Protein AF-H9XBI5-F1 (afdb_monomer_lite)

Radius of gyration: 16.9 Å; chains: 1; bounding box: 42×32×47 Å

Sequence (133 aa):
ELDVLAETCKSLEMANKMQQQPECLKQLVICDLQNVGYNAAICKSCRKDNSTTFPSGNYEYIDVILKTTNLDRSIRLFVDLDFRAQFEIARPTTEYSALLGLLPRIYVGRAYRLQSIVKIMCEGVRVSLKRKG

Organism: Pinus taeda (NCBI:txid3352)

InterPro domains:
  IPR006502 Protein of unknown function PDDEXK-like [PF04720] (4-133)
  IPR006502 Protein of unknown function PDDEXK-like [PTHR31579] (6-133)
  IPR006502 Protein of unknown function PDDEXK-like [TIGR01615] (29-133)

Structure (mmCIF, N/CA/C/O backbone):
data_AF-H9XBI5-F1
#
_entry.id   AF-H9XBI5-F1
#
loop_
_atom_site.group_PDB
_atom_site.id
_atom_site.type_symbol
_atom_site.label_atom_id
_atom_site.label_alt_id
_atom_site.label_comp_id
_atom_site.label_asym_id
_atom_site.label_entity_id
_atom_site.label_seq_id
_atom_site.pdbx_PDB_ins_code
_atom_site.Cartn_x
_atom_site.Cartn_y
_atom_site.Cartn_z
_atom_site.occupancy
_atom_site.B_iso_or_equiv
_atom_site.auth_seq_id
_atom_site.auth_comp_id
_atom_site.auth_asym_id
_atom_site.auth_atom_id
_atom_site.pdbx_PDB_model_num
ATOM 1 N N . GLU A 1 1 ? -9.007 -9.047 7.090 1.00 80.50 1 GLU A N 1
ATOM 2 C CA . GLU A 1 1 ? -8.410 -8.529 5.832 1.00 80.50 1 GLU A CA 1
ATOM 3 C C . GLU A 1 1 ? -9.494 -7.906 4.952 1.00 80.50 1 GLU A C 1
ATOM 5 O O . GLU A 1 1 ? -9.390 -6.715 4.698 1.00 80.50 1 GLU A O 1
ATOM 10 N N . LEU A 1 2 ? -10.549 -8.645 4.567 1.00 86.31 2 LEU A N 1
ATOM 11 C CA . LEU A 1 2 ? -11.642 -8.101 3.740 1.00 86.31 2 LEU A CA 1
ATOM 12 C C . LEU A 1 2 ? -12.387 -6.922 4.381 1.00 86.31 2 LEU A C 1
ATOM 14 O O . LEU A 1 2 ? -12.644 -5.950 3.685 1.00 86.31 2 LEU A O 1
ATOM 18 N N . ASP A 1 3 ? -12.669 -6.966 5.684 1.00 88.31 3 ASP A N 1
ATOM 19 C CA . ASP A 1 3 ? -13.410 -5.879 6.348 1.00 88.31 3 ASP A CA 1
ATOM 20 C C . ASP A 1 3 ? -12.625 -4.561 6.345 1.00 88.31 3 ASP A C 1
ATOM 22 O O . ASP A 1 3 ? -13.164 -3.509 6.016 1.00 88.31 3 ASP A O 1
ATOM 26 N N . VAL A 1 4 ? -11.319 -4.632 6.627 1.00 88.44 4 VAL A N 1
ATOM 27 C CA . VAL A 1 4 ? -10.415 -3.470 6.584 1.00 88.44 4 VAL A CA 1
ATOM 28 C C . VAL A 1 4 ? -10.298 -2.926 5.161 1.00 88.44 4 VAL A C 1
ATOM 30 O O . VAL A 1 4 ? -10.291 -1.713 4.972 1.00 88.44 4 VAL A O 1
ATOM 33 N N . LEU A 1 5 ? -10.243 -3.805 4.154 1.00 91.31 5 LEU A N 1
ATOM 34 C CA . LEU A 1 5 ? -10.239 -3.395 2.749 1.00 91.31 5 LEU A CA 1
ATOM 35 C C . LEU A 1 5 ? -11.548 -2.700 2.366 1.00 91.31 5 LEU A C 1
ATOM 37 O O . LEU A 1 5 ? -11.504 -1.638 1.755 1.00 91.31 5 LEU A O 1
ATOM 41 N N . ALA A 1 6 ? -12.693 -3.270 2.742 1.00 90.56 6 ALA A N 1
ATOM 42 C CA . ALA A 1 6 ? -13.999 -2.689 2.461 1.00 90.56 6 ALA A CA 1
ATOM 43 C C . ALA A 1 6 ? -14.131 -1.298 3.090 1.00 90.56 6 ALA A C 1
ATOM 45 O O . ALA A 1 6 ? -14.571 -0.370 2.417 1.00 90.56 6 ALA A O 1
ATOM 46 N N . GLU A 1 7 ? -13.701 -1.136 4.341 1.00 89.62 7 GLU A N 1
ATOM 47 C CA . GLU A 1 7 ? -13.756 0.157 5.019 1.00 89.62 7 GLU A CA 1
ATOM 48 C C . GLU A 1 7 ? -12.812 1.180 4.386 1.00 89.62 7 GLU A C 1
ATOM 50 O O . GLU A 1 7 ? -13.225 2.288 4.061 1.00 89.62 7 GLU A O 1
ATOM 55 N N . THR A 1 8 ? -11.582 0.769 4.070 1.00 89.12 8 THR A N 1
ATOM 56 C CA . THR A 1 8 ? -10.614 1.621 3.362 1.00 89.12 8 THR A CA 1
ATOM 57 C C . THR A 1 8 ? -11.150 2.091 2.004 1.00 89.12 8 THR A C 1
ATOM 59 O O . THR A 1 8 ? -10.991 3.258 1.646 1.00 89.12 8 THR A O 1
ATOM 62 N N . CYS A 1 9 ? -11.810 1.208 1.244 1.00 89.50 9 CYS A N 1
ATOM 63 C CA . CYS A 1 9 ? -12.427 1.566 -0.033 1.00 89.50 9 CYS A CA 1
ATOM 64 C C . CYS A 1 9 ? -13.547 2.598 0.144 1.00 89.50 9 CYS A C 1
ATOM 66 O O . CYS A 1 9 ? -13.569 3.588 -0.585 1.00 89.50 9 CYS A O 1
ATOM 68 N N . LYS A 1 10 ? -14.437 2.414 1.130 1.00 89.56 10 LYS A N 1
ATOM 69 C CA . LYS A 1 10 ? -15.508 3.384 1.418 1.00 89.56 10 LYS A CA 1
ATOM 70 C C . LYS A 1 10 ? -14.937 4.755 1.776 1.00 89.56 10 LYS A C 1
ATOM 72 O O . LYS A 1 10 ? -15.373 5.753 1.204 1.00 89.56 10 LYS A O 1
ATOM 77 N N . SER A 1 11 ? -13.943 4.805 2.662 1.00 87.44 11 SER A N 1
ATOM 78 C CA . SER A 1 11 ? -13.265 6.047 3.051 1.00 87.44 11 SER A CA 1
ATOM 79 C C . SER A 1 11 ? -12.662 6.770 1.850 1.00 87.44 11 SER A C 1
ATOM 81 O O . SER A 1 11 ? -12.848 7.975 1.681 1.00 87.44 11 SER A O 1
ATOM 83 N N . LEU A 1 12 ? -11.994 6.036 0.955 1.00 87.69 12 LEU A N 1
ATOM 84 C CA . LEU A 1 12 ? -11.431 6.602 -0.271 1.00 87.69 12 LEU A CA 1
ATOM 85 C C . LEU A 1 12 ? -12.504 7.122 -1.234 1.00 87.69 12 LEU A C 1
ATOM 87 O O . LEU A 1 12 ? -12.325 8.176 -1.843 1.00 87.69 12 LEU A O 1
ATOM 91 N N . GLU A 1 13 ? -13.622 6.415 -1.389 1.00 87.38 13 GLU A N 1
ATOM 92 C CA . GLU A 1 13 ? -14.741 6.880 -2.213 1.00 87.38 13 GLU A CA 1
ATOM 93 C C . GLU A 1 13 ? -15.352 8.175 -1.668 1.00 87.38 13 GLU A C 1
ATOM 95 O O . GLU A 1 13 ? -15.645 9.090 -2.441 1.00 87.38 13 GLU A O 1
ATOM 100 N N . MET A 1 14 ? -15.515 8.284 -0.346 1.00 84.94 14 MET A N 1
ATOM 101 C CA . MET A 1 14 ? -16.000 9.509 0.295 1.00 84.94 14 MET A CA 1
ATOM 102 C C . MET A 1 14 ? -15.000 10.658 0.141 1.00 84.94 14 MET A C 1
ATOM 104 O O . MET A 1 14 ? -15.390 11.759 -0.249 1.00 84.94 14 MET A O 1
ATOM 108 N N . ALA A 1 15 ? -13.710 10.398 0.350 1.00 84.50 15 ALA A N 1
ATOM 109 C CA . ALA A 1 15 ? -12.664 11.402 0.191 1.00 84.50 15 ALA A CA 1
ATOM 110 C C . ALA A 1 15 ? -12.568 11.931 -1.251 1.00 84.50 15 ALA A C 1
ATOM 112 O O . ALA A 1 15 ? -12.428 13.138 -1.458 1.00 84.50 15 ALA A O 1
ATOM 113 N N . ASN A 1 16 ? -12.725 11.050 -2.246 1.00 83.62 16 ASN A N 1
ATOM 114 C CA . ASN A 1 16 ? -12.782 11.432 -3.658 1.00 83.62 16 ASN A CA 1
ATOM 115 C C . ASN A 1 16 ? -14.004 12.309 -3.967 1.00 83.62 16 ASN A C 1
ATOM 117 O O . ASN A 1 16 ? -13.872 13.312 -4.667 1.00 83.62 16 ASN A O 1
ATOM 121 N N . LYS A 1 17 ? -15.185 11.983 -3.420 1.00 81.62 17 LYS A N 1
ATOM 122 C CA . LYS A 1 17 ? -16.392 12.824 -3.564 1.00 81.62 17 LYS A CA 1
ATOM 123 C C . LYS A 1 17 ? -16.198 14.218 -2.967 1.00 81.62 17 LYS A C 1
ATOM 125 O O . LYS A 1 17 ? -16.725 15.188 -3.502 1.00 81.62 17 LYS A O 1
ATOM 130 N N . MET A 1 18 ? -15.432 14.315 -1.884 1.00 80.06 18 MET A N 1
ATOM 131 C CA . MET A 1 18 ? -15.114 15.571 -1.205 1.00 80.06 18 MET A CA 1
ATOM 132 C C . MET A 1 18 ? -13.902 16.311 -1.799 1.00 80.06 18 MET A C 1
ATOM 134 O O . MET A 1 18 ? -13.516 17.338 -1.250 1.00 80.06 18 MET A O 1
ATOM 138 N N . GLN A 1 19 ? -13.307 15.808 -2.891 1.00 77.94 19 GLN A N 1
ATOM 139 C CA . GLN A 1 19 ? -12.113 16.373 -3.543 1.00 77.94 19 GLN A CA 1
ATOM 140 C C . GLN A 1 19 ? -10.960 16.647 -2.563 1.00 77.94 19 GLN A C 1
ATOM 142 O O . GLN A 1 19 ? -10.265 17.660 -2.651 1.00 77.94 19 GLN A O 1
ATOM 147 N N . GLN A 1 20 ? -10.772 15.749 -1.595 1.00 73.69 20 GLN A N 1
ATOM 148 C CA . GLN A 1 20 ? -9.71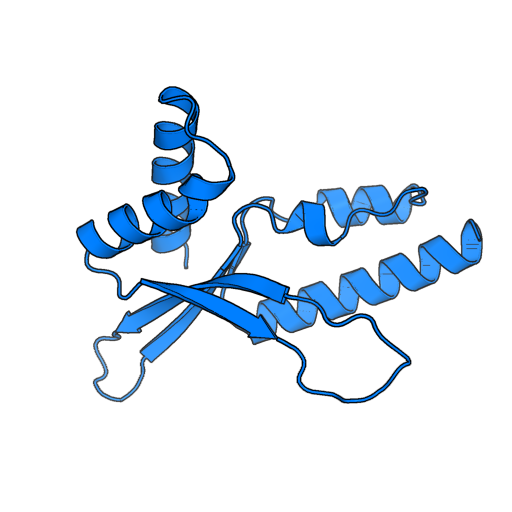6 15.890 -0.598 1.00 73.69 20 GLN A CA 1
ATOM 149 C C . GLN A 1 20 ? -8.331 15.790 -1.245 1.00 73.69 20 GLN A C 1
ATOM 151 O O . GLN A 1 20 ? -8.114 15.010 -2.175 1.00 73.69 20 GLN A O 1
ATOM 156 N N . GLN A 1 21 ? -7.381 16.572 -0.729 1.00 73.94 21 GLN A N 1
ATOM 157 C CA . GLN A 1 21 ? -6.000 16.553 -1.209 1.00 73.94 21 GLN A CA 1
ATOM 158 C C . GLN A 1 21 ? -5.357 15.178 -0.953 1.00 73.94 21 GLN A C 1
ATOM 160 O O . GLN A 1 21 ? -5.601 14.578 0.100 1.00 73.94 21 GLN A O 1
ATOM 165 N N . PRO A 1 22 ? -4.489 14.686 -1.859 1.00 68.75 22 PRO A N 1
ATOM 166 C CA . PRO A 1 22 ? -3.849 13.377 -1.732 1.00 68.75 22 PRO A CA 1
ATOM 167 C C . PRO A 1 22 ? -3.017 13.227 -0.449 1.00 68.75 22 PRO A C 1
ATOM 169 O O . PRO A 1 22 ? -2.939 12.133 0.106 1.00 68.75 22 PRO A O 1
ATOM 172 N N . GLU A 1 23 ? -2.457 14.329 0.060 1.00 68.00 23 GLU A N 1
ATOM 173 C CA . GLU A 1 23 ? -1.739 14.395 1.341 1.00 68.00 23 GLU A CA 1
ATOM 174 C C . GLU A 1 23 ? -2.629 14.007 2.536 1.00 68.00 23 GLU A C 1
ATOM 176 O O . GLU A 1 23 ? -2.194 13.300 3.447 1.00 68.00 23 GLU A O 1
ATOM 181 N N . CYS A 1 24 ? -3.901 14.410 2.516 1.00 79.81 24 CYS A N 1
ATOM 182 C CA . CYS A 1 24 ? -4.839 14.195 3.615 1.00 79.81 24 CYS A CA 1
ATOM 183 C C . CYS A 1 24 ? -5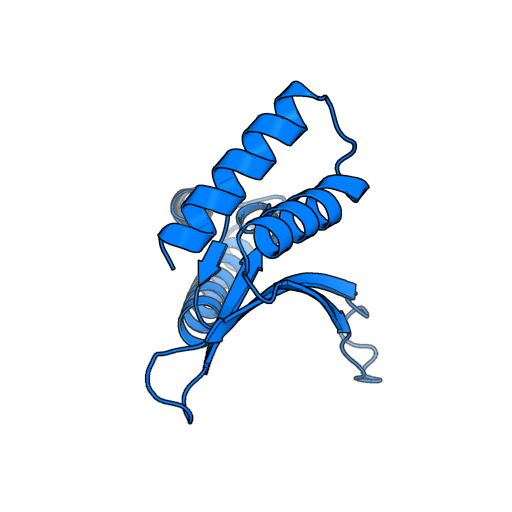.539 12.828 3.548 1.00 79.81 24 CYS A C 1
ATOM 185 O O . CYS A 1 24 ? -6.134 12.399 4.537 1.00 79.81 24 CYS A O 1
ATOM 187 N N . LEU A 1 25 ? -5.456 12.110 2.419 1.00 85.75 25 LEU A N 1
ATOM 188 C CA . LEU A 1 25 ? -6.181 10.847 2.218 1.00 85.75 25 LEU A CA 1
ATOM 189 C C . LEU A 1 25 ? -5.815 9.783 3.257 1.00 85.75 25 LEU A C 1
ATOM 191 O O . LEU A 1 25 ? -6.699 9.124 3.800 1.00 85.75 25 LEU A O 1
ATOM 195 N N . LYS A 1 26 ? -4.524 9.628 3.579 1.00 88.12 26 LYS A N 1
ATOM 196 C CA . LYS A 1 26 ? -4.078 8.641 4.580 1.00 88.12 26 LYS A CA 1
ATOM 197 C C . LYS A 1 26 ? -4.593 8.973 5.979 1.00 88.12 26 LYS A C 1
ATOM 199 O O . LYS A 1 26 ? -4.955 8.065 6.721 1.00 88.12 26 LYS A O 1
ATOM 204 N N . GLN A 1 27 ? -4.631 10.260 6.328 1.00 88.75 27 GLN A N 1
ATOM 205 C CA . GLN A 1 27 ? -5.148 10.718 7.618 1.00 88.75 27 GLN A CA 1
ATOM 206 C C . GLN A 1 27 ? -6.652 10.465 7.724 1.00 88.75 27 GLN A C 1
ATOM 208 O O . GLN A 1 27 ? -7.100 9.932 8.733 1.00 88.75 27 GLN A O 1
ATOM 213 N N . LEU A 1 28 ? -7.409 10.763 6.666 1.00 89.94 28 LEU A N 1
ATOM 214 C CA . LEU A 1 28 ? -8.849 10.518 6.617 1.00 89.94 28 LEU A CA 1
ATOM 215 C C . LEU A 1 28 ? -9.171 9.028 6.774 1.00 89.94 28 LEU A C 1
ATOM 217 O O . LEU A 1 28 ? -9.964 8.664 7.636 1.00 89.94 28 LEU A O 1
ATOM 221 N N . VAL A 1 29 ? -8.487 8.160 6.021 1.00 90.81 29 VAL A N 1
ATOM 222 C CA . VAL A 1 29 ? -8.655 6.702 6.140 1.00 90.81 29 VAL A CA 1
ATOM 223 C C . VAL A 1 29 ? -8.349 6.219 7.560 1.00 90.81 29 VAL A C 1
ATOM 225 O O . VAL A 1 29 ? -9.046 5.352 8.077 1.00 90.81 29 VAL A O 1
ATOM 228 N N . ILE A 1 30 ? -7.329 6.771 8.223 1.00 93.00 30 ILE A N 1
ATOM 229 C CA . ILE A 1 30 ? -7.033 6.414 9.616 1.00 93.00 30 ILE A CA 1
ATOM 230 C C . ILE A 1 30 ? -8.145 6.849 10.555 1.00 93.00 30 ILE A C 1
ATOM 232 O O . ILE A 1 30 ? -8.561 6.036 11.376 1.00 93.00 30 ILE A O 1
ATOM 236 N N . CYS A 1 31 ? -8.614 8.092 10.443 1.00 90.50 31 CYS A N 1
ATOM 237 C CA . CYS A 1 31 ? -9.710 8.590 11.268 1.00 90.50 31 CYS A CA 1
ATOM 238 C C . CYS A 1 31 ? -10.941 7.690 11.126 1.00 90.50 31 CYS A C 1
ATOM 240 O O . CYS A 1 31 ? -11.519 7.283 12.129 1.00 90.50 31 CYS A O 1
ATOM 242 N N . ASP A 1 32 ? -11.289 7.299 9.902 1.00 91.12 32 ASP A N 1
ATOM 243 C CA . ASP A 1 32 ? -12.420 6.409 9.644 1.00 91.12 32 ASP A CA 1
ATOM 244 C C . ASP A 1 32 ? -12.204 5.010 10.235 1.00 91.12 32 ASP A C 1
ATOM 246 O O . ASP A 1 32 ? -13.066 4.496 10.947 1.00 91.12 32 ASP A O 1
ATOM 250 N N . LEU A 1 33 ? -11.030 4.405 10.028 1.00 90.75 33 LEU A N 1
ATOM 251 C CA . LEU A 1 33 ? -10.705 3.101 10.616 1.00 90.75 33 LEU A CA 1
ATOM 252 C C . LEU A 1 33 ? -10.747 3.140 12.152 1.00 90.75 33 LEU A C 1
ATOM 254 O O . LEU A 1 33 ? -11.248 2.202 12.776 1.00 90.75 33 LEU A O 1
ATOM 258 N N . GLN A 1 34 ? -10.263 4.223 12.762 1.00 91.88 34 GLN A N 1
ATOM 259 C CA . GLN A 1 34 ? -10.328 4.442 14.207 1.00 91.88 34 GLN A CA 1
ATOM 260 C C . GLN A 1 34 ? -11.770 4.629 14.694 1.00 91.88 34 GLN A C 1
ATOM 262 O O . GLN A 1 34 ? -12.129 4.062 15.725 1.00 91.88 34 GLN A O 1
ATOM 267 N N . ASN A 1 35 ? -12.615 5.336 13.936 1.00 91.12 35 ASN A N 1
ATOM 268 C CA . ASN A 1 35 ? -14.039 5.515 14.242 1.00 91.12 35 ASN A CA 1
ATOM 269 C C . ASN A 1 35 ? -14.813 4.188 14.225 1.00 91.12 35 ASN A C 1
ATOM 271 O O . ASN A 1 35 ? -15.715 3.990 15.036 1.00 91.12 35 ASN A O 1
ATOM 275 N N . VAL A 1 36 ? -14.434 3.255 13.346 1.00 88.81 36 VAL A N 1
ATOM 276 C CA . VAL A 1 36 ? -14.992 1.889 13.313 1.00 88.81 36 VAL A CA 1
ATOM 277 C C . VAL A 1 36 ? -14.445 1.008 14.453 1.00 88.81 36 VAL A C 1
ATOM 279 O O . VAL A 1 36 ? -14.974 -0.069 14.725 1.00 88.81 36 VAL A O 1
ATOM 282 N N . GLY A 1 37 ? -13.421 1.471 15.177 1.00 88.31 37 GLY A N 1
ATOM 283 C CA . GLY A 1 37 ? -12.840 0.785 16.333 1.00 88.31 37 GLY A CA 1
ATOM 284 C C . GLY A 1 37 ? -11.579 -0.025 16.026 1.00 88.31 37 GLY A C 1
ATOM 285 O O . GLY A 1 37 ? -11.123 -0.800 16.872 1.00 88.31 37 GLY A O 1
ATOM 286 N N . TYR A 1 38 ? -10.985 0.139 14.840 1.00 90.38 38 TYR A N 1
ATOM 287 C CA . TYR A 1 38 ? -9.696 -0.466 14.521 1.00 90.38 38 TYR A CA 1
ATOM 288 C C . TYR A 1 38 ? -8.540 0.344 15.117 1.00 90.38 38 TYR A C 1
ATOM 290 O O . TYR A 1 38 ? -8.535 1.572 15.111 1.00 90.38 38 TYR A O 1
ATOM 298 N N . ASN A 1 39 ? -7.499 -0.350 15.582 1.00 91.31 39 ASN A N 1
ATOM 299 C CA . ASN A 1 39 ? -6.240 0.301 15.934 1.00 91.31 39 ASN A CA 1
ATOM 300 C C . ASN A 1 39 ? -5.428 0.532 14.652 1.00 91.31 39 ASN A C 1
ATOM 302 O O . ASN A 1 39 ? -4.761 -0.394 14.189 1.00 91.31 39 ASN A O 1
ATOM 306 N N . ALA A 1 40 ? -5.532 1.732 14.077 1.00 93.50 40 ALA A N 1
ATOM 307 C CA . ALA A 1 40 ? -4.854 2.131 12.847 1.00 93.50 40 ALA A CA 1
ATOM 308 C C . ALA A 1 40 ? -3.951 3.356 13.067 1.00 93.50 40 ALA A C 1
ATOM 310 O O . ALA A 1 40 ? -4.337 4.287 13.775 1.00 93.50 40 ALA A O 1
ATOM 311 N N . ALA A 1 41 ? -2.770 3.382 12.442 1.00 92.88 41 ALA A N 1
ATOM 312 C CA . ALA A 1 41 ? -1.842 4.516 12.503 1.00 92.88 41 ALA A CA 1
ATOM 313 C C . ALA A 1 41 ? -0.977 4.640 11.236 1.00 92.88 41 ALA A C 1
ATOM 315 O O . ALA A 1 41 ? -0.670 3.639 10.587 1.00 92.88 41 ALA A O 1
ATOM 316 N N . ILE A 1 42 ? -0.531 5.862 10.906 1.00 90.94 42 ILE A N 1
ATOM 317 C CA . ILE A 1 42 ? 0.508 6.070 9.886 1.00 90.94 42 ILE A CA 1
ATOM 318 C C . ILE A 1 42 ? 1.832 5.599 10.482 1.00 90.94 42 ILE A C 1
ATOM 320 O O . ILE A 1 42 ? 2.273 6.076 11.527 1.00 90.94 42 ILE A O 1
ATOM 324 N N . CYS A 1 43 ? 2.494 4.704 9.766 1.00 89.38 43 CYS A N 1
ATOM 325 C CA . CYS A 1 43 ? 3.860 4.300 10.022 1.00 89.38 43 CYS A CA 1
ATOM 326 C C . CYS A 1 43 ? 4.755 4.807 8.894 1.00 89.38 43 CYS A C 1
ATOM 328 O O . CYS A 1 43 ? 4.414 4.717 7.713 1.00 89.38 43 CYS A O 1
ATOM 330 N N . LYS A 1 44 ? 5.935 5.309 9.260 1.00 85.31 44 LYS A N 1
ATOM 331 C CA . LYS A 1 44 ? 6.984 5.661 8.302 1.00 85.31 44 LYS A CA 1
ATOM 332 C C . LYS A 1 44 ? 8.086 4.619 8.383 1.00 85.31 44 LYS A C 1
ATOM 334 O O . LYS A 1 44 ? 8.579 4.323 9.469 1.00 85.31 44 LYS A O 1
ATOM 339 N N . SER A 1 45 ? 8.469 4.061 7.245 1.00 80.69 45 SER A N 1
ATOM 340 C CA . SER A 1 45 ? 9.683 3.266 7.126 1.00 80.69 45 SER A CA 1
ATOM 341 C C . SER A 1 45 ? 10.796 4.172 6.618 1.00 80.69 45 SER A C 1
ATOM 343 O O . SER A 1 45 ? 10.666 4.766 5.547 1.00 80.69 45 SER A O 1
ATOM 345 N N . CYS A 1 46 ? 11.866 4.288 7.401 1.00 67.06 46 CYS A N 1
ATOM 346 C CA . CYS A 1 46 ? 13.102 4.945 7.002 1.00 67.06 46 CYS A CA 1
ATOM 347 C C . CYS A 1 46 ? 14.244 3.931 7.095 1.00 67.06 46 CYS A C 1
ATOM 349 O O . CYS A 1 46 ? 14.418 3.243 8.107 1.00 67.06 46 CYS A O 1
ATOM 351 N N . ARG A 1 47 ? 15.036 3.813 6.029 1.00 63.25 47 ARG A N 1
ATOM 352 C CA . ARG A 1 47 ? 16.247 2.991 6.063 1.00 63.25 47 ARG A CA 1
ATOM 353 C C . ARG A 1 47 ? 17.360 3.810 6.722 1.00 63.25 47 ARG A C 1
ATOM 355 O O . ARG A 1 47 ? 17.818 4.787 6.148 1.00 63.25 47 ARG A O 1
ATOM 362 N N . LYS A 1 48 ? 17.806 3.405 7.917 1.00 55.84 48 LYS A N 1
ATOM 363 C CA . LYS A 1 48 ? 18.923 4.033 8.664 1.00 55.84 48 LYS A CA 1
ATOM 364 C C . LYS A 1 48 ? 20.312 3.530 8.236 1.00 55.84 48 LYS A C 1
ATOM 366 O O . LYS A 1 48 ? 21.238 3.511 9.039 1.00 55.84 48 LYS A O 1
ATOM 371 N N . ASP A 1 49 ? 20.447 3.045 7.007 1.00 52.81 49 ASP A N 1
ATOM 372 C CA . ASP A 1 49 ? 21.715 2.503 6.525 1.00 52.81 49 ASP A CA 1
ATOM 373 C C . ASP A 1 49 ? 22.541 3.640 5.910 1.00 52.81 49 ASP A C 1
ATOM 375 O O . ASP A 1 49 ? 22.106 4.259 4.943 1.00 52.81 49 ASP A O 1
ATOM 379 N N . ASN A 1 50 ? 23.721 3.912 6.475 1.00 52.22 50 ASN A N 1
ATOM 380 C CA . ASN A 1 50 ? 24.673 4.934 6.012 1.00 52.22 50 ASN A CA 1
ATOM 381 C C . ASN A 1 50 ? 25.368 4.554 4.683 1.00 52.22 50 ASN A C 1
ATOM 383 O O . ASN A 1 50 ? 26.349 5.179 4.282 1.00 52.22 50 ASN A O 1
ATOM 387 N N . SER A 1 51 ? 24.895 3.507 4.005 1.00 54.78 51 SER A N 1
ATOM 388 C CA . SER A 1 51 ? 25.325 3.110 2.668 1.00 54.78 51 SER A CA 1
ATOM 389 C C . SER A 1 51 ? 24.939 4.182 1.641 1.00 54.78 51 SER A C 1
ATOM 391 O O . SER A 1 51 ? 23.767 4.416 1.359 1.00 54.78 51 SER A O 1
ATOM 393 N N . THR A 1 52 ? 25.943 4.789 1.006 1.00 54.88 52 THR A N 1
ATOM 394 C CA . THR A 1 52 ? 25.814 5.738 -0.118 1.00 54.88 52 THR A CA 1
ATOM 395 C C . THR A 1 52 ? 25.221 5.122 -1.392 1.00 54.88 52 THR A C 1
ATOM 397 O O . THR A 1 52 ? 25.084 5.802 -2.406 1.00 54.88 52 THR A O 1
ATOM 400 N N . THR A 1 53 ? 24.893 3.829 -1.375 1.00 55.41 53 THR A N 1
ATOM 401 C CA . THR A 1 53 ? 24.554 3.045 -2.567 1.00 55.41 53 THR A CA 1
ATOM 402 C C . THR A 1 53 ? 23.059 3.063 -2.891 1.00 55.41 53 THR A C 1
ATOM 404 O O . THR A 1 53 ? 22.682 2.776 -4.024 1.00 55.41 53 THR A O 1
ATOM 407 N N . PHE A 1 54 ? 22.197 3.411 -1.929 1.00 53.09 54 PHE A N 1
ATOM 408 C CA . PHE A 1 54 ? 20.748 3.466 -2.128 1.00 53.09 54 PHE A CA 1
ATOM 409 C C . PHE A 1 54 ? 20.173 4.745 -1.510 1.00 53.09 54 PHE A C 1
ATOM 411 O O . PHE A 1 54 ? 20.516 5.066 -0.373 1.00 53.09 54 PHE A O 1
ATOM 418 N N . PRO A 1 55 ? 19.299 5.482 -2.220 1.00 55.34 55 PRO A N 1
ATOM 419 C CA . PRO A 1 55 ? 18.727 6.714 -1.695 1.00 55.34 55 PRO A CA 1
ATOM 420 C C . PRO A 1 55 ? 17.932 6.442 -0.411 1.00 55.34 55 PRO A C 1
ATOM 422 O O . PRO A 1 55 ? 17.224 5.437 -0.303 1.00 55.34 55 PRO A O 1
ATOM 425 N N . SER A 1 56 ? 18.047 7.353 0.558 1.00 57.12 56 SER A N 1
ATOM 426 C CA . SER A 1 56 ? 17.232 7.340 1.774 1.00 57.12 56 SER A CA 1
ATOM 427 C C . SER A 1 56 ? 15.760 7.491 1.385 1.00 57.12 56 SER A C 1
ATOM 429 O O . SER A 1 56 ? 15.320 8.561 0.967 1.00 57.12 56 SER A O 1
ATOM 431 N N . GLY A 1 57 ? 15.016 6.388 1.439 1.00 59.44 57 GLY A N 1
ATOM 432 C CA . GLY A 1 57 ? 13.586 6.366 1.160 1.00 59.44 57 GLY A CA 1
ATOM 433 C C . GLY A 1 57 ? 12.788 6.616 2.433 1.00 59.44 57 GLY A C 1
ATOM 434 O O . GLY A 1 57 ? 12.964 5.898 3.419 1.00 59.44 57 GLY A O 1
ATOM 435 N N . ASN A 1 58 ? 11.887 7.598 2.387 1.00 75.06 58 ASN A N 1
ATOM 436 C CA . ASN A 1 58 ? 10.812 7.756 3.360 1.00 75.06 58 ASN A CA 1
ATOM 437 C C . ASN A 1 58 ? 9.539 7.192 2.736 1.00 75.06 58 ASN A C 1
ATOM 439 O O . ASN A 1 58 ? 9.012 7.768 1.787 1.00 75.06 58 ASN A O 1
ATOM 443 N N . TYR A 1 59 ? 9.061 6.065 3.253 1.00 84.00 59 TYR A N 1
ATOM 444 C CA . TYR A 1 59 ? 7.827 5.449 2.777 1.00 84.00 59 TYR A CA 1
ATOM 445 C C . TYR A 1 59 ? 6.787 5.425 3.891 1.00 84.00 59 TYR A C 1
ATOM 447 O O . TYR A 1 59 ? 7.065 4.970 5.001 1.00 84.00 59 TYR A O 1
ATOM 455 N N . GLU A 1 60 ? 5.591 5.923 3.595 1.00 88.00 60 GLU A N 1
ATOM 456 C CA . GLU A 1 60 ? 4.493 6.029 4.551 1.00 88.00 60 GLU A CA 1
ATOM 457 C C . GLU A 1 60 ? 3.384 5.042 4.205 1.00 88.00 60 GLU A C 1
ATOM 459 O O . GLU A 1 60 ? 2.826 5.097 3.107 1.00 88.00 60 GLU A O 1
ATOM 464 N N . TYR A 1 61 ? 3.014 4.213 5.173 1.00 90.19 61 TYR A N 1
ATOM 465 C CA . TYR A 1 61 ? 1.948 3.224 5.066 1.00 90.19 61 TYR A CA 1
ATOM 466 C C . TYR A 1 61 ? 1.041 3.293 6.289 1.00 90.19 61 TYR A C 1
ATOM 468 O O . TYR A 1 61 ? 1.400 3.872 7.315 1.00 90.19 61 TYR A O 1
ATOM 476 N N . ILE A 1 62 ? -0.140 2.697 6.185 1.00 93.06 62 ILE A N 1
ATOM 477 C CA . ILE A 1 62 ? -1.058 2.570 7.311 1.00 93.06 62 ILE A CA 1
ATOM 478 C C . ILE A 1 62 ? -0.862 1.176 7.911 1.00 93.06 62 ILE A C 1
ATOM 480 O O . ILE A 1 62 ? -0.846 0.169 7.205 1.00 93.06 62 ILE A O 1
ATOM 484 N N . ASP A 1 63 ? -0.679 1.120 9.221 1.00 93.62 63 ASP A N 1
ATOM 485 C CA . ASP A 1 63 ? -0.588 -0.116 9.986 1.00 93.62 63 ASP A CA 1
ATOM 486 C C . ASP A 1 63 ? -1.870 -0.314 10.784 1.00 93.62 63 ASP A C 1
ATOM 488 O O . ASP A 1 63 ? -2.331 0.621 11.437 1.00 93.62 63 ASP A O 1
ATOM 492 N N . VAL A 1 64 ? -2.441 -1.517 10.727 1.00 93.94 64 VAL A N 1
ATOM 493 C CA . VAL A 1 64 ? -3.689 -1.863 11.411 1.00 93.94 64 VAL A CA 1
ATOM 494 C C . VAL A 1 64 ? -3.479 -3.102 12.275 1.00 93.94 64 VAL A C 1
ATOM 496 O O . VAL A 1 64 ? -3.121 -4.172 11.777 1.00 93.94 64 VAL A O 1
ATOM 499 N N . ILE A 1 65 ? -3.744 -2.981 13.575 1.00 91.69 65 ILE A N 1
ATOM 500 C CA . ILE A 1 65 ? -3.660 -4.082 14.538 1.00 91.69 65 ILE A CA 1
ATOM 501 C C . ILE A 1 65 ? -5.071 -4.574 14.856 1.00 91.69 65 ILE A C 1
ATOM 503 O O . ILE A 1 65 ? -5.846 -3.914 15.549 1.00 91.69 65 ILE A O 1
ATOM 507 N N . LEU A 1 66 ? -5.387 -5.779 14.388 1.00 88.44 66 LEU A N 1
ATOM 508 C CA . LEU A 1 66 ? -6.620 -6.476 14.730 1.00 88.44 66 LEU A CA 1
ATOM 509 C C . LEU A 1 66 ? -6.417 -7.265 16.024 1.00 88.44 66 LEU A C 1
ATOM 511 O O . LEU A 1 66 ? -5.567 -8.159 16.090 1.00 88.44 66 LEU A O 1
ATOM 515 N N . LYS A 1 67 ? -7.208 -6.952 17.052 1.00 82.44 67 LYS A N 1
ATOM 516 C CA . LYS A 1 67 ? -7.287 -7.769 18.268 1.00 82.44 67 LYS A CA 1
ATOM 517 C C . LYS A 1 67 ? -8.113 -9.014 17.955 1.00 82.44 67 LYS A C 1
ATOM 519 O O . LYS A 1 67 ? -9.226 -8.894 17.451 1.00 82.44 67 LYS A O 1
ATOM 524 N N . THR A 1 68 ? -7.568 -10.199 18.214 1.00 74.56 68 THR A N 1
ATOM 525 C CA . THR A 1 68 ? -8.338 -11.444 18.091 1.00 74.56 68 THR A CA 1
ATOM 526 C C . THR A 1 68 ? -8.972 -11.793 19.435 1.00 74.56 68 THR A C 1
ATOM 528 O O . THR A 1 68 ? -8.569 -11.270 20.472 1.00 74.56 68 THR A O 1
ATOM 531 N N . THR A 1 69 ? -9.960 -12.686 19.424 1.00 68.19 69 THR A N 1
ATOM 532 C CA . THR A 1 69 ? -10.604 -13.203 20.642 1.00 68.19 69 THR A CA 1
ATOM 533 C C . THR A 1 69 ? -9.646 -13.991 21.540 1.00 68.19 69 THR A C 1
ATOM 535 O O . THR A 1 69 ? -9.918 -14.145 22.726 1.00 68.19 69 THR A O 1
ATOM 538 N N . ASN A 1 70 ? -8.508 -14.449 21.007 1.00 68.75 70 ASN A N 1
ATOM 539 C CA . ASN A 1 70 ? -7.420 -15.004 21.803 1.00 68.75 70 ASN A CA 1
ATOM 540 C C . ASN A 1 70 ? -6.486 -13.871 22.240 1.00 68.75 70 ASN A C 1
ATOM 542 O O . ASN A 1 70 ? -5.829 -13.244 21.406 1.00 68.75 70 ASN A O 1
ATOM 546 N N . LEU A 1 71 ? -6.425 -13.644 23.554 1.00 59.81 71 LEU A N 1
ATOM 547 C CA . LEU A 1 71 ? -5.782 -12.495 24.204 1.00 59.81 71 LEU A CA 1
ATOM 548 C C . LEU A 1 71 ? -4.296 -12.300 23.825 1.00 59.81 71 LEU A C 1
ATOM 550 O O . LEU A 1 71 ? -3.817 -11.170 23.829 1.00 59.81 71 LEU A O 1
ATOM 554 N N . ASP A 1 72 ? -3.610 -13.366 23.398 1.00 62.44 72 ASP A N 1
ATOM 555 C CA . ASP A 1 72 ? -2.176 -13.360 23.064 1.00 62.44 72 ASP A CA 1
ATOM 556 C C . ASP A 1 72 ? -1.852 -13.286 21.563 1.00 62.44 72 ASP A C 1
ATOM 558 O O . ASP A 1 72 ? -0.683 -13.314 21.170 1.00 62.44 72 ASP A O 1
ATOM 562 N N . ARG A 1 73 ? -2.853 -13.196 20.677 1.00 72.88 73 ARG A N 1
ATOM 563 C CA . ARG A 1 73 ? -2.610 -13.022 19.235 1.00 72.88 73 ARG A CA 1
ATOM 564 C C . ARG A 1 73 ? -3.293 -11.769 18.723 1.00 72.88 73 ARG A C 1
ATOM 566 O O . ARG A 1 73 ? -4.517 -11.688 18.672 1.00 72.88 73 ARG A O 1
ATOM 573 N N . SER A 1 74 ? -2.481 -10.822 18.265 1.00 83.75 74 SER A N 1
ATOM 574 C CA . SER A 1 74 ? -2.904 -9.728 17.400 1.00 83.75 74 SER A CA 1
ATOM 575 C C . SER A 1 74 ? -2.466 -10.007 15.962 1.00 83.75 74 SER A C 1
ATOM 577 O O . SER A 1 74 ? -1.429 -10.626 15.710 1.00 83.75 74 SER A O 1
ATOM 579 N N . ILE A 1 75 ? -3.281 -9.589 14.996 1.00 89.62 75 ILE A N 1
ATOM 580 C CA . ILE A 1 75 ? -2.949 -9.694 13.574 1.00 89.62 75 ILE A CA 1
ATOM 581 C C . ILE A 1 75 ? -2.600 -8.299 13.079 1.00 89.62 75 ILE A C 1
ATOM 583 O O . ILE A 1 75 ? -3.440 -7.403 13.099 1.00 89.62 75 ILE A O 1
ATOM 587 N N . ARG A 1 76 ? -1.363 -8.137 12.610 1.00 91.38 76 ARG A N 1
ATOM 588 C CA . ARG A 1 76 ? -0.882 -6.897 12.004 1.00 91.38 76 ARG A CA 1
ATOM 589 C C . ARG A 1 76 ? -1.105 -6.919 10.495 1.00 91.38 76 ARG A C 1
ATOM 591 O O . ARG A 1 76 ? -0.654 -7.847 9.814 1.00 91.38 76 ARG A O 1
ATOM 598 N N . LEU A 1 77 ? -1.802 -5.911 9.987 1.00 93.25 77 LEU A N 1
ATOM 599 C CA . LEU A 1 77 ? -2.085 -5.709 8.572 1.00 93.25 77 LEU A CA 1
ATOM 600 C C . LEU A 1 77 ? -1.446 -4.410 8.094 1.00 93.25 77 LEU A C 1
ATOM 602 O O . LEU A 1 77 ? -1.505 -3.391 8.771 1.00 93.25 77 LEU A O 1
ATOM 606 N N . PHE A 1 78 ? -0.885 -4.459 6.895 1.00 93.62 78 PHE A N 1
ATOM 607 C CA . PHE A 1 78 ? -0.346 -3.305 6.193 1.00 93.62 78 PHE A CA 1
ATOM 608 C C . PHE A 1 78 ? -1.365 -2.850 5.162 1.00 93.62 78 PHE A C 1
ATOM 610 O O . PHE A 1 78 ? -1.893 -3.682 4.417 1.00 93.62 78 PHE A O 1
ATOM 617 N N . VAL A 1 79 ? -1.611 -1.545 5.128 1.00 93.88 79 VAL A N 1
ATOM 618 C CA . VAL A 1 79 ? -2.508 -0.889 4.188 1.00 93.88 79 VAL A CA 1
ATOM 619 C C . VAL A 1 79 ? -1.725 0.144 3.378 1.00 93.88 79 VAL A C 1
ATOM 621 O O . VAL A 1 79 ? -1.129 1.068 3.937 1.00 93.88 79 VAL A O 1
ATOM 624 N N . ASP A 1 80 ? -1.732 -0.022 2.057 1.00 92.56 80 ASP A N 1
ATOM 625 C CA . ASP A 1 80 ? -1.218 0.953 1.090 1.00 92.56 80 ASP A CA 1
ATOM 626 C C . ASP A 1 80 ? -2.342 1.327 0.118 1.00 92.56 80 ASP A C 1
ATOM 628 O O . ASP A 1 80 ? -2.968 0.452 -0.482 1.00 92.56 80 ASP A O 1
ATOM 632 N N . LEU A 1 81 ? -2.614 2.627 0.004 1.00 91.00 81 LEU A N 1
ATOM 633 C CA . LEU A 1 81 ? -3.709 3.185 -0.792 1.00 91.00 81 LEU A CA 1
ATOM 634 C C . LEU A 1 81 ? -3.363 3.282 -2.284 1.00 91.00 81 LEU A C 1
ATOM 636 O O . LEU A 1 81 ? -4.274 3.393 -3.104 1.00 91.00 81 LEU A O 1
ATOM 640 N N . ASP A 1 82 ? -2.073 3.241 -2.632 1.00 88.38 82 ASP A N 1
ATOM 641 C CA . ASP A 1 82 ? -1.599 3.303 -4.016 1.00 88.38 82 ASP A CA 1
ATOM 642 C C . ASP A 1 82 ? -0.409 2.362 -4.244 1.00 88.38 82 ASP A C 1
ATOM 644 O O . ASP A 1 82 ? 0.692 2.738 -4.658 1.00 88.38 82 ASP A O 1
ATOM 648 N N . PHE A 1 83 ? -0.652 1.091 -3.934 1.00 91.62 83 PHE A N 1
ATOM 649 C CA . PHE A 1 83 ? 0.361 0.045 -3.933 1.00 91.62 83 PHE A CA 1
ATOM 650 C C . PHE A 1 83 ? 0.919 -0.231 -5.329 1.00 91.62 83 PHE A C 1
ATOM 652 O O . PHE A 1 83 ? 2.113 -0.459 -5.501 1.00 91.62 83 PHE A O 1
ATOM 659 N N . ARG A 1 84 ? 0.056 -0.192 -6.349 1.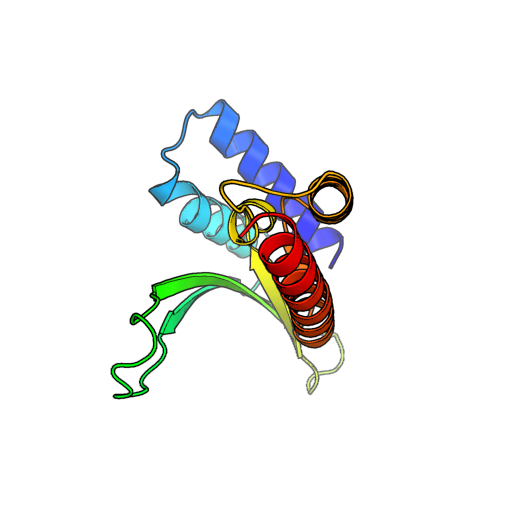00 91.88 84 ARG A N 1
ATOM 660 C CA . ARG A 1 84 ? 0.449 -0.446 -7.738 1.00 91.88 84 ARG A CA 1
ATOM 661 C C . ARG A 1 84 ? 1.441 0.599 -8.255 1.00 91.88 84 ARG A C 1
ATOM 663 O O . ARG A 1 84 ? 2.398 0.213 -8.925 1.00 91.88 84 ARG A O 1
ATOM 670 N N . ALA A 1 85 ? 1.249 1.874 -7.911 1.00 90.06 85 ALA A N 1
ATOM 671 C CA . ALA A 1 85 ? 2.130 2.961 -8.336 1.00 90.06 85 ALA A CA 1
ATOM 672 C C . ALA A 1 85 ? 3.580 2.761 -7.860 1.00 90.06 85 ALA A C 1
ATOM 674 O O . ALA A 1 85 ? 4.518 3.146 -8.554 1.00 90.06 85 ALA A O 1
ATOM 675 N N . GLN A 1 86 ? 3.787 2.063 -6.735 1.00 88.62 86 GLN A N 1
ATOM 676 C CA . GLN A 1 86 ? 5.125 1.762 -6.202 1.00 88.62 86 GLN A CA 1
ATOM 677 C C . GLN A 1 86 ? 5.961 0.841 -7.111 1.00 88.62 86 GLN A C 1
ATOM 679 O O . GLN A 1 86 ? 7.170 0.719 -6.917 1.00 88.62 86 GLN A O 1
ATOM 684 N N . PHE A 1 87 ? 5.341 0.181 -8.094 1.00 92.06 87 PHE A N 1
ATOM 685 C CA . PHE A 1 87 ? 6.003 -0.746 -9.016 1.00 92.06 87 PHE A CA 1
ATOM 686 C C . PHE A 1 87 ? 5.996 -0.259 -10.470 1.00 92.06 87 PHE A C 1
ATOM 688 O O . PHE A 1 87 ? 6.376 -1.009 -11.375 1.00 92.06 87 PHE A O 1
ATOM 695 N N . GLU A 1 88 ? 5.561 0.971 -10.732 1.00 90.56 88 GLU A N 1
ATOM 696 C CA . GLU A 1 88 ? 5.583 1.538 -12.076 1.00 90.56 88 GLU A CA 1
ATOM 697 C C . GLU A 1 88 ? 7.018 1.854 -12.518 1.00 90.56 88 GLU A C 1
ATOM 699 O O . GLU A 1 88 ? 7.824 2.410 -11.776 1.00 90.56 88 GLU A O 1
ATOM 704 N N . ILE A 1 89 ? 7.354 1.478 -13.755 1.00 90.38 89 ILE A N 1
ATOM 705 C CA . ILE A 1 89 ? 8.656 1.757 -14.373 1.00 90.38 89 ILE A CA 1
ATOM 706 C C . ILE A 1 89 ? 8.431 2.493 -15.689 1.00 90.38 89 ILE A C 1
ATOM 708 O O . ILE A 1 89 ? 7.457 2.226 -16.387 1.00 90.38 89 ILE A O 1
ATOM 712 N N . ALA A 1 90 ? 9.345 3.390 -16.066 1.00 86.44 90 ALA A N 1
ATOM 713 C CA . ALA A 1 90 ? 9.161 4.259 -17.234 1.00 86.44 90 ALA A CA 1
ATOM 714 C C . ALA A 1 90 ? 9.046 3.502 -18.574 1.00 86.44 90 ALA A C 1
ATOM 716 O O . ALA A 1 90 ? 8.417 3.984 -19.513 1.00 86.44 90 ALA A O 1
ATOM 717 N N . ARG A 1 91 ? 9.678 2.325 -18.696 1.00 87.25 91 ARG A N 1
ATOM 718 C CA . ARG A 1 91 ? 9.708 1.526 -19.936 1.00 87.25 91 ARG A CA 1
ATOM 719 C C . ARG A 1 91 ? 9.435 0.045 -19.646 1.00 87.25 91 ARG A C 1
ATOM 721 O O . ARG A 1 91 ? 10.356 -0.769 -19.730 1.00 87.25 91 ARG A O 1
ATOM 728 N N . PRO A 1 92 ? 8.191 -0.330 -19.309 1.00 89.50 92 PRO A N 1
ATOM 729 C CA . PRO A 1 92 ? 7.855 -1.713 -18.998 1.00 89.50 92 PRO A CA 1
ATOM 730 C C . PRO A 1 92 ? 7.795 -2.559 -20.271 1.00 89.50 92 PRO A C 1
ATOM 732 O O . PRO A 1 92 ? 7.382 -2.070 -21.327 1.00 89.50 92 PRO A O 1
ATOM 735 N N . THR A 1 93 ? 8.216 -3.824 -20.221 1.00 92.50 93 THR A N 1
ATOM 736 C CA . THR A 1 93 ? 7.860 -4.788 -21.276 1.00 92.50 93 THR A CA 1
ATOM 737 C C . THR A 1 93 ? 6.379 -5.143 -21.191 1.00 92.50 93 THR A C 1
ATOM 739 O O . THR A 1 93 ? 5.748 -4.939 -20.155 1.00 92.50 93 THR A O 1
ATOM 742 N N . THR A 1 94 ? 5.816 -5.698 -22.265 1.00 93.12 94 THR A N 1
ATOM 743 C CA . THR A 1 94 ? 4.409 -6.122 -22.295 1.00 93.12 94 THR A CA 1
ATOM 744 C C . THR A 1 94 ? 4.096 -7.112 -21.171 1.00 93.12 94 THR A C 1
ATOM 746 O O . THR A 1 94 ? 3.051 -7.013 -20.532 1.00 93.12 94 THR A O 1
ATOM 749 N N . GLU A 1 95 ? 5.026 -8.021 -20.866 1.00 92.81 95 GLU A N 1
ATOM 750 C CA . GLU A 1 95 ? 4.872 -8.985 -19.775 1.00 92.81 95 GLU A CA 1
ATOM 751 C C . GLU A 1 95 ? 4.893 -8.306 -18.403 1.00 92.81 95 GLU A C 1
ATOM 753 O O . GLU A 1 95 ? 4.094 -8.656 -17.537 1.00 92.81 95 GLU A O 1
ATOM 758 N N . TYR A 1 96 ? 5.761 -7.307 -18.203 1.00 93.69 96 TYR A N 1
ATOM 759 C CA . TYR A 1 96 ? 5.782 -6.553 -16.950 1.00 93.69 96 TYR A CA 1
ATOM 760 C C . TYR A 1 96 ? 4.521 -5.700 -16.780 1.00 93.69 96 TYR A C 1
ATOM 762 O O . TYR A 1 96 ? 3.970 -5.639 -15.686 1.00 93.69 96 TYR A O 1
ATOM 770 N N . SER A 1 97 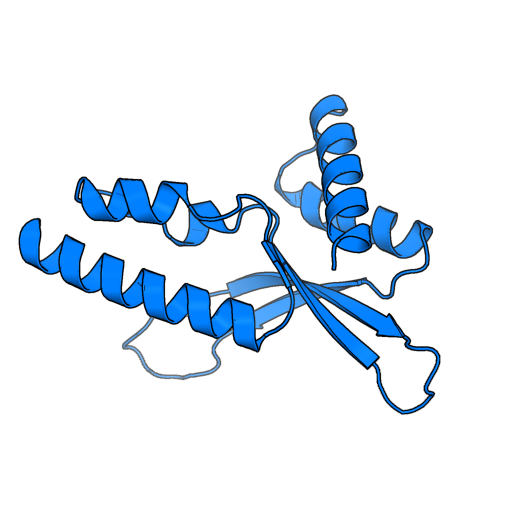? 4.012 -5.095 -17.857 1.00 93.50 97 SER A N 1
ATOM 771 C CA . SER A 1 97 ? 2.731 -4.380 -17.835 1.00 93.50 97 SER A CA 1
ATOM 772 C C . SER A 1 97 ? 1.564 -5.301 -17.474 1.00 93.50 97 SER A C 1
ATOM 774 O O . SER A 1 97 ? 0.701 -4.902 -16.692 1.00 93.50 97 SER A O 1
ATOM 776 N N . ALA A 1 98 ? 1.549 -6.535 -17.989 1.00 94.06 98 ALA A N 1
ATOM 777 C CA . ALA A 1 98 ? 0.550 -7.532 -17.616 1.00 94.06 98 ALA A CA 1
ATOM 778 C C . ALA A 1 98 ? 0.668 -7.920 -16.133 1.00 94.06 98 ALA A C 1
ATOM 780 O O . ALA A 1 98 ? -0.338 -7.939 -15.428 1.00 94.06 98 ALA A O 1
ATOM 781 N N . LEU A 1 99 ? 1.891 -8.147 -15.640 1.00 93.62 99 LEU A N 1
ATOM 782 C CA . LEU A 1 99 ? 2.153 -8.445 -14.229 1.00 93.62 99 LEU A CA 1
ATOM 783 C C . LEU A 1 99 ? 1.701 -7.302 -13.307 1.00 93.62 99 LEU A C 1
ATOM 785 O O . LEU A 1 99 ? 1.018 -7.541 -12.314 1.00 93.62 99 LEU A O 1
ATOM 789 N N . LEU A 1 100 ? 2.022 -6.058 -13.665 1.00 93.25 100 LEU A N 1
ATOM 790 C CA . LEU A 1 100 ? 1.581 -4.863 -12.949 1.00 93.25 100 LEU A CA 1
ATOM 791 C C . LEU A 1 100 ? 0.047 -4.734 -12.945 1.00 93.25 100 LEU A C 1
ATOM 793 O O . LEU A 1 100 ? -0.536 -4.280 -11.964 1.00 93.25 100 LEU A O 1
ATOM 797 N N . GLY A 1 101 ? -0.613 -5.168 -14.023 1.00 91.69 101 GLY A N 1
ATOM 798 C CA . GLY A 1 101 ? -2.071 -5.219 -14.140 1.00 91.69 101 GLY A CA 1
ATOM 799 C C . GLY A 1 101 ? -2.758 -6.155 -13.143 1.00 91.69 101 GLY A C 1
ATOM 800 O O . GLY A 1 101 ? -3.921 -5.930 -12.820 1.00 91.69 101 GLY A O 1
ATOM 801 N N . LEU A 1 102 ? -2.044 -7.161 -12.628 1.00 92.62 102 LEU A N 1
ATOM 802 C CA . LEU A 1 102 ? -2.554 -8.102 -11.627 1.00 92.62 102 LEU A CA 1
ATOM 803 C C . LEU A 1 102 ? -2.457 -7.565 -10.194 1.00 92.62 102 LEU A C 1
ATOM 805 O O . LEU A 1 102 ? -3.063 -8.140 -9.287 1.00 92.62 102 LEU A O 1
ATOM 809 N N . LEU A 1 103 ? -1.686 -6.496 -9.961 1.00 92.31 103 LEU A N 1
ATOM 810 C CA . LEU A 1 103 ? -1.555 -5.931 -8.625 1.00 92.31 103 LEU A CA 1
ATOM 811 C C . LEU A 1 103 ? -2.824 -5.182 -8.208 1.00 92.31 103 LEU A C 1
ATOM 813 O O . LEU A 1 103 ? -3.370 -4.396 -8.991 1.00 92.31 103 LEU A O 1
ATOM 817 N N . PRO A 1 104 ? -3.266 -5.354 -6.950 1.00 91.69 104 PRO A N 1
ATOM 818 C CA . PRO A 1 104 ? -4.340 -4.541 -6.420 1.00 91.69 104 PRO A CA 1
ATOM 819 C C . PRO A 1 104 ? -3.864 -3.090 -6.284 1.00 91.69 104 PRO A C 1
ATOM 821 O O . PRO A 1 104 ? -2.724 -2.830 -5.896 1.00 91.69 104 PRO A O 1
ATOM 824 N N . ARG A 1 105 ? -4.754 -2.137 -6.576 1.00 90.19 105 ARG A N 1
ATOM 825 C CA . ARG A 1 105 ? -4.477 -0.709 -6.363 1.00 90.19 105 ARG A CA 1
ATOM 826 C C . ARG A 1 105 ? -4.306 -0.397 -4.876 1.00 90.19 105 ARG A C 1
ATOM 828 O O . ARG A 1 105 ? -3.354 0.273 -4.501 1.00 90.19 105 ARG A O 1
ATOM 835 N N . ILE A 1 106 ? -5.202 -0.941 -4.052 1.00 91.88 106 ILE A N 1
ATOM 836 C CA . ILE A 1 106 ? -5.149 -0.851 -2.594 1.00 91.88 106 ILE A CA 1
ATOM 837 C C . ILE A 1 106 ? -4.676 -2.199 -2.065 1.00 91.88 106 ILE A C 1
ATOM 839 O O . ILE A 1 106 ? -5.324 -3.225 -2.288 1.00 91.88 106 ILE A O 1
ATOM 843 N N . TYR A 1 107 ? -3.555 -2.211 -1.359 1.00 94.00 107 TYR A N 1
ATOM 844 C CA . TYR A 1 107 ? -3.074 -3.410 -0.692 1.00 94.00 107 TYR A CA 1
ATOM 845 C C . TYR A 1 107 ? -3.549 -3.418 0.755 1.00 94.00 107 TYR A C 1
ATOM 847 O O . TYR A 1 107 ? -3.309 -2.463 1.481 1.00 94.00 107 TYR A O 1
ATOM 855 N N . VAL A 1 108 ? -4.180 -4.514 1.177 1.00 94.81 108 VAL A N 1
ATOM 856 C CA . VAL A 1 108 ? -4.469 -4.810 2.584 1.00 94.81 108 VAL A CA 1
ATOM 857 C C . VAL A 1 108 ? -4.043 -6.243 2.853 1.00 94.81 108 VAL A C 1
ATOM 859 O O . VAL A 1 108 ? -4.623 -7.186 2.311 1.00 94.81 108 VAL A O 1
ATOM 862 N N . GLY A 1 109 ? -3.023 -6.435 3.684 1.00 93.38 109 GLY A N 1
ATOM 863 C CA . GLY A 1 109 ? -2.546 -7.784 3.963 1.00 93.38 109 GLY A CA 1
ATOM 864 C C . GLY A 1 109 ? -1.392 -7.873 4.947 1.00 93.38 109 GLY A C 1
ATOM 865 O O . GLY A 1 109 ? -0.836 -6.881 5.406 1.00 93.38 109 GLY A O 1
ATOM 866 N N . ARG A 1 110 ? -1.022 -9.109 5.276 1.00 93.31 110 ARG A N 1
ATOM 867 C CA . ARG A 1 110 ? 0.073 -9.430 6.203 1.00 93.31 110 ARG A CA 1
ATOM 868 C C . ARG A 1 110 ? 1.455 -9.291 5.553 1.00 93.31 110 ARG A C 1
ATOM 870 O O . ARG A 1 110 ? 1.592 -9.356 4.331 1.00 93.31 110 ARG A O 1
ATOM 877 N N . ALA A 1 111 ? 2.494 -9.192 6.384 1.00 90.62 111 ALA A N 1
ATOM 878 C CA . ALA A 1 111 ? 3.883 -9.011 5.944 1.00 90.62 111 ALA A CA 1
ATOM 879 C C . ALA A 1 111 ? 4.365 -10.068 4.931 1.00 90.62 111 ALA A C 1
ATOM 881 O O . ALA A 1 111 ? 4.999 -9.727 3.939 1.00 90.62 111 ALA A O 1
ATOM 882 N N . TYR A 1 112 ? 4.037 -11.348 5.136 1.00 91.81 112 TYR A N 1
ATOM 883 C CA . TYR A 1 112 ? 4.517 -12.424 4.256 1.00 91.81 112 TYR A CA 1
ATOM 884 C C . TYR A 1 112 ? 3.949 -12.326 2.827 1.00 91.81 112 TYR A C 1
ATOM 886 O O . TYR A 1 112 ? 4.645 -12.643 1.859 1.00 91.81 112 TYR A O 1
ATOM 894 N N . ARG A 1 113 ? 2.697 -11.862 2.674 1.00 93.19 113 ARG A N 1
ATOM 895 C CA . ARG A 1 113 ? 2.080 -11.632 1.356 1.00 93.19 113 ARG A CA 1
ATOM 896 C C . ARG A 1 113 ? 2.768 -10.466 0.661 1.00 93.19 113 ARG A C 1
ATOM 898 O O . ARG A 1 113 ? 3.138 -10.600 -0.500 1.00 93.19 113 ARG A O 1
ATOM 905 N N . LEU A 1 114 ? 3.008 -9.381 1.398 1.00 92.06 114 LEU A N 1
ATOM 906 C CA . LEU A 1 114 ? 3.719 -8.206 0.901 1.00 92.06 114 LEU A CA 1
ATOM 907 C C . LEU A 1 114 ? 5.115 -8.591 0.397 1.00 92.06 114 LEU A C 1
ATOM 909 O O . LEU A 1 114 ? 5.462 -8.296 -0.741 1.00 92.06 114 L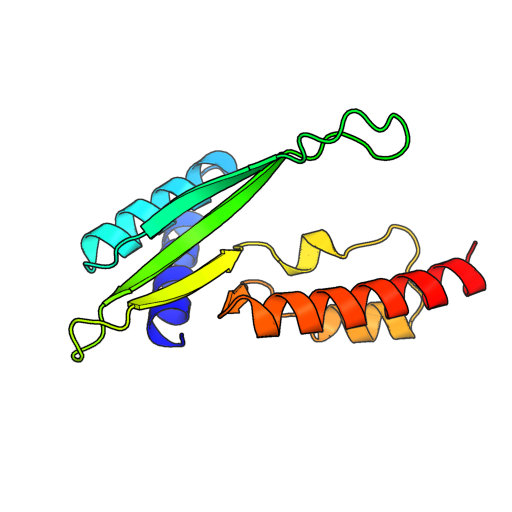EU A O 1
ATOM 913 N N . GLN A 1 115 ? 5.878 -9.335 1.201 1.00 92.31 115 GLN A N 1
ATOM 914 C CA . GLN A 1 115 ? 7.213 -9.809 0.831 1.00 92.31 115 GLN A CA 1
ATOM 915 C C . GLN A 1 115 ? 7.196 -10.685 -0.429 1.00 92.31 115 GLN A C 1
ATOM 917 O O . GLN A 1 115 ? 8.067 -10.556 -1.289 1.00 92.31 115 GLN A O 1
ATOM 922 N N . SER A 1 116 ? 6.197 -11.562 -0.553 1.00 94.56 116 SER A N 1
ATOM 923 C CA . SER A 1 116 ? 6.045 -12.431 -1.723 1.00 94.56 116 SER A CA 1
ATOM 924 C C . SER A 1 116 ? 5.767 -11.623 -2.990 1.00 94.56 116 SER A C 1
ATOM 926 O O . SER A 1 116 ? 6.403 -11.857 -4.016 1.00 94.56 116 SER A O 1
ATOM 928 N N . ILE A 1 117 ? 4.870 -10.635 -2.907 1.00 93.81 117 ILE A N 1
ATOM 929 C CA . ILE A 1 117 ? 4.553 -9.747 -4.029 1.00 93.81 117 ILE A CA 1
ATOM 930 C C . ILE A 1 117 ? 5.785 -8.941 -4.435 1.00 93.81 117 ILE A C 1
ATOM 932 O O . ILE A 1 117 ? 6.153 -8.948 -5.606 1.00 93.81 117 ILE A O 1
ATOM 936 N N . VAL A 1 118 ? 6.466 -8.312 -3.472 1.00 92.50 118 VAL A N 1
ATOM 937 C CA . VAL A 1 118 ? 7.686 -7.533 -3.732 1.00 92.50 118 VAL A CA 1
ATOM 938 C C . VAL A 1 118 ? 8.726 -8.391 -4.449 1.00 92.50 118 VAL A C 1
ATOM 940 O O . VAL A 1 118 ? 9.277 -7.961 -5.457 1.00 92.50 118 VAL A O 1
ATOM 943 N N . LYS A 1 119 ? 8.947 -9.635 -4.006 1.00 93.56 119 LYS A N 1
ATOM 944 C CA . LYS A 1 119 ? 9.896 -10.552 -4.651 1.00 93.56 119 LYS A CA 1
ATOM 945 C C . LYS A 1 119 ? 9.541 -10.830 -6.116 1.00 93.56 119 LYS A C 1
ATOM 947 O O . LYS A 1 119 ? 10.427 -10.789 -6.968 1.00 93.56 119 LYS A O 1
ATOM 952 N N . ILE A 1 120 ? 8.267 -11.096 -6.407 1.00 94.50 120 ILE A N 1
ATOM 953 C CA . ILE A 1 120 ? 7.780 -11.346 -7.773 1.00 94.50 120 ILE A CA 1
ATOM 954 C C . ILE A 1 120 ? 7.960 -10.096 -8.642 1.00 94.50 120 ILE A C 1
ATOM 956 O O . ILE A 1 120 ? 8.478 -10.188 -9.755 1.00 94.50 120 ILE A O 1
ATOM 960 N N . MET A 1 121 ? 7.587 -8.925 -8.125 1.00 94.12 121 MET A N 1
ATOM 961 C CA . MET A 1 121 ? 7.705 -7.667 -8.860 1.00 94.12 121 MET A CA 1
ATOM 962 C C . MET A 1 121 ? 9.163 -7.300 -9.134 1.00 94.12 121 MET A C 1
ATOM 964 O O . MET A 1 121 ? 9.490 -6.952 -10.264 1.00 94.12 121 MET A O 1
ATOM 968 N N . CYS A 1 122 ? 10.062 -7.441 -8.155 1.00 92.56 122 CYS A N 1
ATOM 969 C CA . CYS A 1 122 ? 11.494 -7.196 -8.344 1.00 92.56 122 CYS A CA 1
ATOM 970 C C . CYS A 1 122 ? 12.091 -8.083 -9.443 1.00 92.56 122 CYS A C 1
ATOM 972 O O . CYS A 1 122 ? 12.880 -7.611 -10.262 1.00 92.56 122 CYS A O 1
ATOM 974 N N . GLU A 1 123 ? 11.698 -9.354 -9.493 1.00 93.44 123 GLU A N 1
ATOM 975 C CA . GLU A 1 123 ? 12.128 -10.267 -10.549 1.00 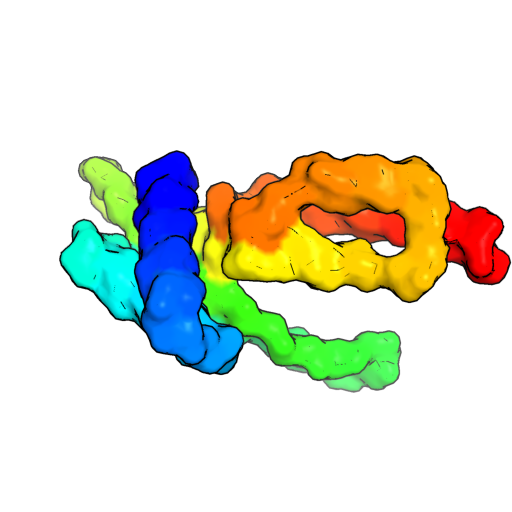93.44 123 GLU A CA 1
ATOM 976 C C . GLU A 1 123 ? 11.571 -9.849 -11.920 1.00 93.44 123 GLU A C 1
ATOM 978 O O . GLU A 1 123 ? 12.313 -9.796 -12.903 1.00 93.44 123 GLU A O 1
ATOM 983 N N . GLY A 1 124 ? 10.296 -9.452 -11.978 1.00 92.25 124 GLY A N 1
ATOM 984 C CA . GLY A 1 124 ? 9.680 -8.892 -13.182 1.00 92.25 124 GLY A CA 1
ATOM 985 C C . GLY A 1 124 ? 10.402 -7.637 -13.687 1.00 92.25 124 GLY A C 1
ATOM 986 O O . GLY A 1 124 ? 10.720 -7.548 -14.876 1.00 92.25 124 GLY A O 1
ATOM 987 N N . VAL A 1 125 ? 10.733 -6.701 -12.788 1.00 92.25 125 VAL A N 1
ATOM 988 C CA . VAL A 1 125 ? 11.516 -5.494 -13.103 1.00 92.25 125 VAL A CA 1
ATOM 989 C C . VAL A 1 125 ? 12.875 -5.889 -13.667 1.00 92.25 125 VAL A C 1
ATOM 991 O O . VAL A 1 125 ? 13.271 -5.394 -14.721 1.00 92.25 125 VAL A O 1
ATOM 994 N N . ARG A 1 126 ? 13.580 -6.818 -13.013 1.00 91.31 126 ARG A N 1
ATOM 995 C CA . ARG A 1 126 ? 14.899 -7.292 -13.448 1.00 91.31 126 ARG A CA 1
ATOM 996 C C . ARG A 1 126 ? 14.862 -7.858 -14.869 1.00 91.31 126 ARG A C 1
ATOM 998 O O . ARG A 1 126 ? 15.778 -7.603 -15.650 1.00 91.31 126 ARG A O 1
ATOM 1005 N N . VAL A 1 127 ? 13.837 -8.638 -15.210 1.00 90.81 127 VAL A N 1
ATOM 1006 C CA . VAL A 1 127 ? 13.654 -9.185 -16.565 1.00 90.81 127 VAL A CA 1
ATOM 1007 C C . VAL A 1 127 ? 13.316 -8.080 -17.567 1.00 90.81 127 VAL A C 1
ATOM 1009 O O . VAL A 1 127 ? 13.908 -8.047 -18.645 1.00 90.81 127 VAL A O 1
ATOM 1012 N N . SER A 1 128 ? 12.423 -7.152 -17.209 1.00 89.50 128 SER A N 1
ATOM 1013 C CA . SER A 1 128 ? 12.039 -6.024 -18.067 1.00 89.50 128 SER A CA 1
ATOM 1014 C C . SER A 1 128 ? 13.236 -5.130 -18.399 1.00 89.50 128 SER A C 1
ATOM 1016 O O . SER A 1 128 ? 13.469 -4.815 -19.565 1.00 89.50 128 SER A O 1
ATOM 1018 N N . LEU A 1 129 ? 14.033 -4.771 -17.388 1.00 89.25 129 LEU A N 1
ATOM 1019 C CA . LEU A 1 129 ? 15.227 -3.940 -17.547 1.00 89.25 129 LEU A CA 1
ATOM 1020 C C . LEU A 1 129 ? 16.288 -4.616 -18.418 1.00 89.25 129 LEU A C 1
ATOM 1022 O O . LEU A 1 129 ? 16.886 -3.952 -19.246 1.00 89.25 129 LEU A O 1
ATOM 1026 N N . LYS A 1 130 ? 16.481 -5.937 -18.316 1.00 88.19 130 LYS A N 1
ATOM 1027 C CA . LYS A 1 130 ? 17.423 -6.657 -19.195 1.00 88.19 130 LYS A CA 1
ATOM 1028 C C . LYS A 1 130 ? 17.012 -6.680 -20.670 1.00 88.19 130 LYS A C 1
ATOM 1030 O O . LYS A 1 130 ? 17.860 -6.916 -21.519 1.00 88.19 130 LYS A O 1
ATOM 1035 N N . ARG A 1 131 ? 15.721 -6.520 -20.975 1.00 81.75 131 ARG A N 1
ATOM 1036 C CA . ARG A 1 131 ? 15.191 -6.565 -22.350 1.00 81.75 131 ARG A CA 1
ATOM 1037 C C . ARG A 1 131 ? 15.045 -5.184 -22.991 1.00 81.75 131 ARG A C 1
ATOM 1039 O O . ARG A 1 131 ? 14.970 -5.105 -24.212 1.00 81.75 131 ARG A O 1
ATOM 1046 N N . LYS A 1 132 ? 14.923 -4.126 -22.184 1.00 71.19 132 LYS A N 1
ATOM 1047 C CA . LYS A 1 132 ? 14.678 -2.743 -22.635 1.00 71.19 132 LYS A CA 1
ATOM 1048 C C . LYS A 1 132 ? 15.760 -1.736 -22.222 1.00 71.19 132 LYS A C 1
ATOM 1050 O O . LYS A 1 132 ? 15.630 -0.565 -22.583 1.00 71.19 132 LYS A O 1
ATOM 1055 N N . GLY A 1 133 ? 16.741 -2.167 -21.433 1.00 55.34 133 GLY A N 1
ATOM 1056 C CA . GLY A 1 133 ? 17.910 -1.392 -21.014 1.00 55.34 133 GLY A CA 1
ATOM 1057 C C . GLY A 1 133 ? 19.106 -1.602 -21.923 1.00 55.34 133 GLY A C 1
ATOM 1058 O O . GLY A 1 133 ? 19.133 -2.633 -22.632 1.00 55.34 133 GLY A O 1
#

pLDDT: mean 84.91, std 11.59, range [52.22, 94.81]

Secondary structure (DSSP, 8-state):
-HHHHHHHHHHHHHHHHTT--HHHHHHHHHHHHHHTT-EEEEEEEE-----TTS---EEEEEEEEEEPSSTT-EEEEEEETTTGGGG--SS--HHHHHHHHTS-SSEEE-HHHHHHHHHHHHHHHHHHHHHH-

Foldseek 3Di:
DVVLVVLLVVQQVVCVVVVHDPVCSQVSSQVSCVVVPWPKDKDWDWDPDPDPPDDTDTDIWMWTWACDPPNPDIAIKIKDQQVLVVLDDPQFDPVLVVLSVPDDRIDIGHPVVVVVSVVVSVVSVVVRVVVVD